Protein AF-W9GFH4-F1 (afdb_monomer)

Sequence (128 aa):
MDSIMLASECEHVRLFAQIFEALDWRLVRTDGLPDDMTGLAHWGQRIVWLDHELRGPYARFVLEHELQHVLRGPVLGTGPSAILAEELECDRLATEAMRAAGYDVDPEWLVYGGRASGGEGWSPPLVL

Organism: NCBI:txid584657

Structure (mmCIF, N/CA/C/O backbone):
data_AF-W9GFH4-F1
#
_entry.id   AF-W9GFH4-F1
#
loop_
_atom_site.group_PDB
_atom_site.id
_atom_site.type_symbol
_atom_site.label_atom_id
_atom_site.label_alt_id
_atom_site.label_comp_id
_atom_site.label_asym_id
_atom_site.label_entity_id
_atom_site.label_seq_id
_atom_site.pdbx_PDB_ins_code
_atom_site.Cartn_x
_atom_site.Cartn_y
_atom_site.Cartn_z
_atom_site.occupancy
_atom_site.B_iso_or_equiv
_atom_site.auth_seq_id
_atom_site.auth_comp_id
_atom_site.auth_asym_id
_atom_site.auth_atom_id
_atom_site.pdbx_PDB_model_num
ATOM 1 N N . MET A 1 1 ? 4.992 0.381 -29.236 1.00 45.75 1 MET A N 1
ATOM 2 C CA . MET A 1 1 ? 5.325 -0.312 -27.973 1.00 45.75 1 MET A CA 1
ATOM 3 C C . MET A 1 1 ? 4.363 0.093 -26.847 1.00 45.75 1 MET A C 1
ATOM 5 O O . MET A 1 1 ? 4.670 -0.155 -25.694 1.00 45.75 1 MET A O 1
ATOM 9 N N . ASP A 1 2 ? 3.161 0.598 -27.168 1.00 48.09 2 ASP A N 1
ATOM 10 C CA . ASP A 1 2 ? 2.267 1.217 -26.171 1.00 48.09 2 ASP A CA 1
ATOM 11 C C . ASP A 1 2 ? 1.155 0.296 -25.637 1.00 48.09 2 ASP A C 1
ATOM 13 O O . ASP A 1 2 ? 0.593 0.560 -24.582 1.00 48.09 2 ASP A O 1
ATOM 17 N N . SER A 1 3 ? 0.850 -0.829 -26.300 1.00 45.00 3 SER A N 1
ATOM 18 C CA . SER A 1 3 ? -0.217 -1.739 -25.835 1.00 45.00 3 SER A CA 1
ATOM 19 C C . SER A 1 3 ? 0.177 -2.661 -24.680 1.00 45.00 3 SER A C 1
ATOM 21 O O . SER A 1 3 ? -0.709 -3.145 -23.984 1.00 45.00 3 SER A O 1
ATOM 23 N N . ILE A 1 4 ? 1.468 -2.933 -24.468 1.00 43.66 4 ILE A N 1
ATOM 24 C CA . ILE A 1 4 ? 1.907 -3.882 -23.428 1.00 43.66 4 ILE A CA 1
ATOM 25 C C . ILE A 1 4 ? 1.958 -3.199 -22.052 1.00 43.66 4 ILE A C 1
ATOM 27 O O . ILE A 1 4 ? 1.532 -3.793 -21.065 1.00 43.66 4 ILE A O 1
ATOM 31 N N . MET A 1 5 ? 2.391 -1.932 -21.988 1.00 46.53 5 MET A N 1
ATOM 32 C CA . MET A 1 5 ? 2.428 -1.173 -20.728 1.00 46.53 5 MET A CA 1
ATOM 33 C C . MET A 1 5 ? 1.018 -0.936 -20.170 1.00 46.53 5 MET A C 1
ATOM 35 O O . MET A 1 5 ? 0.756 -1.319 -19.030 1.00 46.53 5 MET A O 1
ATOM 39 N N . LEU A 1 6 ? 0.086 -0.463 -21.010 1.00 48.72 6 LEU A N 1
ATOM 40 C CA . LEU A 1 6 ? -1.327 -0.267 -20.648 1.00 48.72 6 LEU A CA 1
ATOM 41 C C . LEU A 1 6 ? -2.024 -1.564 -20.197 1.00 48.72 6 LEU A C 1
ATOM 43 O O . LEU A 1 6 ? -2.888 -1.538 -19.319 1.00 48.72 6 LEU A O 1
ATOM 47 N N . ALA A 1 7 ? -1.667 -2.709 -20.789 1.00 54.75 7 ALA A N 1
ATOM 48 C CA . ALA A 1 7 ? -2.224 -3.997 -20.385 1.00 54.75 7 ALA A CA 1
ATOM 49 C C . ALA A 1 7 ? -1.733 -4.404 -18.986 1.00 54.75 7 ALA A C 1
ATOM 51 O O . ALA A 1 7 ? -2.561 -4.707 -18.127 1.00 54.75 7 ALA A O 1
ATOM 52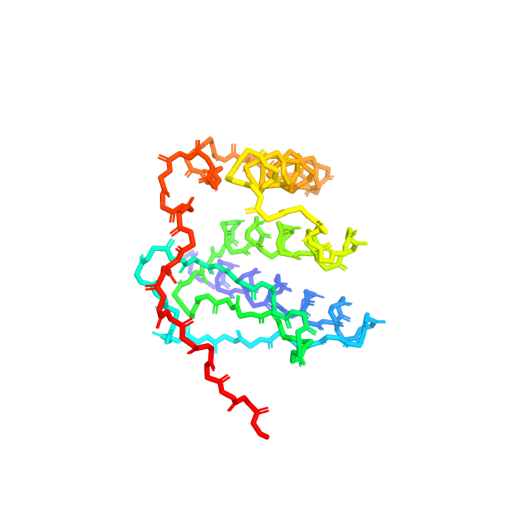 N N . SER A 1 8 ? -0.421 -4.320 -18.725 1.00 56.44 8 SER A N 1
ATOM 53 C CA . SER A 1 8 ? 0.142 -4.673 -17.410 1.00 56.44 8 SER A CA 1
ATOM 54 C C . SER A 1 8 ? -0.338 -3.739 -16.288 1.00 56.44 8 SER A C 1
ATOM 56 O O . SER A 1 8 ? -0.581 -4.172 -15.163 1.00 56.44 8 SER A O 1
ATOM 58 N N . GLU A 1 9 ? -0.575 -2.463 -16.610 1.00 61.22 9 GLU A N 1
ATOM 59 C CA . GLU A 1 9 ? -1.171 -1.472 -15.707 1.00 61.22 9 GLU A CA 1
ATOM 60 C C . GLU A 1 9 ? -2.560 -1.896 -15.225 1.00 61.22 9 GLU A C 1
ATOM 62 O O . GLU A 1 9 ? -2.874 -1.818 -14.035 1.00 61.22 9 GLU A O 1
ATOM 67 N N . CYS A 1 10 ? -3.393 -2.371 -16.152 1.00 70.06 10 CYS A N 1
ATOM 68 C CA . CYS A 1 10 ? -4.729 -2.854 -15.836 1.00 70.06 10 CYS A CA 1
ATOM 69 C C . CYS A 1 10 ? -4.684 -4.185 -15.068 1.00 70.06 10 CYS A C 1
ATOM 71 O O . CYS A 1 10 ? -5.536 -4.434 -14.214 1.00 70.06 10 CYS A O 1
ATOM 73 N N . GLU A 1 11 ? -3.688 -5.030 -15.339 1.00 85.50 11 GLU A N 1
ATOM 74 C CA . GLU A 1 11 ? -3.516 -6.321 -14.670 1.00 85.50 11 GLU A CA 1
ATOM 75 C C . GLU A 1 11 ? -3.171 -6.172 -13.186 1.00 85.50 11 GLU A C 1
ATOM 77 O O . GLU A 1 11 ? -3.795 -6.843 -12.366 1.00 85.50 11 GLU A O 1
ATOM 82 N N . HIS A 1 12 ? -2.261 -5.264 -12.816 1.00 88.12 12 HIS A N 1
ATOM 83 C CA . HIS A 1 12 ? -1.910 -5.037 -11.408 1.00 88.12 12 HIS A CA 1
ATOM 84 C C . HIS A 1 12 ? -3.093 -4.523 -10.595 1.00 88.12 12 HIS A C 1
ATOM 86 O O . HIS A 1 12 ? -3.445 -5.114 -9.578 1.00 88.12 12 HIS A O 1
ATOM 92 N N . VAL A 1 13 ? -3.757 -3.467 -11.069 1.00 89.69 13 VAL A N 1
ATOM 93 C CA . VAL A 1 13 ? -4.924 -2.904 -10.374 1.00 89.69 13 VAL A CA 1
ATOM 94 C C . VAL A 1 13 ? -6.028 -3.954 -10.236 1.00 89.69 13 VAL A C 1
ATOM 96 O O . VAL A 1 13 ? -6.637 -4.066 -9.175 1.00 89.69 13 VAL A O 1
ATOM 99 N N . ARG A 1 14 ? -6.270 -4.764 -11.278 1.00 91.25 14 ARG A N 1
ATOM 100 C CA . ARG A 1 14 ? -7.273 -5.836 -11.230 1.00 91.25 14 ARG A CA 1
ATOM 101 C C . ARG A 1 14 ? -6.904 -6.925 -10.224 1.00 91.25 14 ARG A C 1
ATOM 103 O O . ARG A 1 14 ? -7.773 -7.348 -9.469 1.00 91.25 14 ARG A O 1
ATOM 110 N N . LEU A 1 15 ? -5.648 -7.372 -10.210 1.00 94.06 15 LEU A N 1
ATOM 111 C CA . LEU A 1 15 ? -5.166 -8.372 -9.258 1.00 94.06 15 LEU A CA 1
ATOM 112 C C . LEU A 1 15 ? -5.348 -7.884 -7.817 1.00 94.06 15 LEU A C 1
ATOM 114 O O . LEU A 1 15 ? -5.917 -8.592 -6.992 1.00 94.06 15 LEU A O 1
ATOM 118 N N . PHE A 1 16 ? -4.920 -6.659 -7.519 1.00 95.94 16 PHE A N 1
ATOM 119 C CA . PHE A 1 16 ? -5.040 -6.109 -6.172 1.00 95.94 16 PHE A CA 1
ATOM 120 C C . PHE A 1 16 ? -6.483 -5.835 -5.768 1.00 95.94 16 PHE A C 1
ATOM 122 O O . PHE A 1 16 ? -6.831 -6.089 -4.622 1.00 95.94 16 PHE A O 1
ATOM 129 N N . ALA A 1 17 ? -7.351 -5.413 -6.692 1.00 94.94 17 ALA A N 1
ATOM 130 C CA . ALA A 1 17 ? -8.780 -5.307 -6.408 1.00 94.94 17 ALA A CA 1
ATOM 131 C C . ALA A 1 17 ? -9.363 -6.647 -5.923 1.00 94.94 17 ALA A C 1
ATOM 133 O O . ALA A 1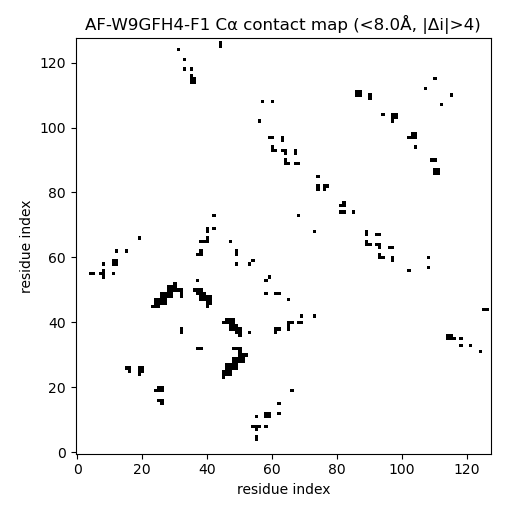 17 ? -10.106 -6.657 -4.949 1.00 94.94 17 ALA A O 1
ATOM 134 N N . GLN A 1 18 ? -8.973 -7.771 -6.540 1.00 96.81 18 GLN A N 1
ATOM 135 C CA . GLN A 1 18 ? -9.401 -9.114 -6.122 1.00 96.81 18 GLN A CA 1
ATOM 136 C C . GLN A 1 18 ? -8.814 -9.524 -4.767 1.00 96.81 18 GLN A C 1
ATOM 138 O O . GLN A 1 18 ? -9.508 -10.131 -3.955 1.00 96.81 18 GLN A O 1
ATOM 143 N N . ILE A 1 19 ? -7.541 -9.200 -4.513 1.00 97.44 19 ILE A N 1
ATOM 144 C CA . ILE A 1 19 ? -6.898 -9.466 -3.219 1.00 97.44 19 ILE A CA 1
ATOM 145 C C . ILE A 1 19 ? -7.609 -8.686 -2.110 1.00 97.44 19 ILE A C 1
ATOM 147 O O . ILE A 1 19 ? -7.977 -9.272 -1.095 1.00 97.44 19 ILE A O 1
ATOM 151 N N . PHE A 1 20 ? -7.846 -7.388 -2.308 1.00 96.69 20 PHE A N 1
ATOM 152 C CA . PHE A 1 20 ? -8.554 -6.562 -1.336 1.00 96.69 20 PHE A CA 1
ATOM 153 C C . PHE A 1 20 ? -9.994 -7.035 -1.139 1.00 96.69 20 PHE A C 1
ATOM 155 O O . PHE A 1 20 ? -10.418 -7.175 0.004 1.00 96.69 20 PHE A O 1
ATOM 162 N N . GLU A 1 21 ? -10.714 -7.384 -2.207 1.00 96.69 21 GLU A N 1
ATOM 163 C CA . GLU A 1 21 ? -12.064 -7.949 -2.107 1.00 96.69 21 GLU A CA 1
ATOM 164 C C . GLU A 1 21 ? -12.080 -9.239 -1.272 1.00 96.69 21 GLU A C 1
ATOM 166 O O . GLU A 1 21 ? -12.926 -9.395 -0.392 1.00 96.69 21 GLU A O 1
ATOM 171 N N . ALA A 1 22 ? -11.100 -10.130 -1.461 1.00 97.50 22 ALA A N 1
ATOM 172 C CA . ALA A 1 22 ? -10.961 -11.347 -0.660 1.00 97.50 22 ALA A CA 1
ATOM 173 C C . ALA A 1 22 ? -10.673 -11.072 0.830 1.00 97.50 22 ALA A C 1
ATOM 175 O O . ALA A 1 22 ? -10.947 -11.922 1.678 1.00 97.50 22 ALA A O 1
ATOM 176 N N . LEU A 1 23 ? -10.145 -9.889 1.154 1.00 96.88 23 LEU A N 1
ATOM 177 C CA . LEU A 1 23 ? -9.933 -9.407 2.519 1.00 96.88 23 LEU A CA 1
ATOM 178 C C . LEU A 1 23 ? -11.126 -8.598 3.058 1.00 96.88 23 LEU A C 1
ATOM 180 O O . LEU A 1 23 ? -11.036 -8.083 4.172 1.00 96.88 23 LEU A O 1
ATOM 184 N N . ASP A 1 24 ? -12.231 -8.488 2.312 1.00 97.12 24 ASP A N 1
ATOM 185 C CA . ASP A 1 24 ? -13.376 -7.612 2.604 1.00 97.12 24 ASP A CA 1
ATOM 186 C C . ASP A 1 24 ? -12.981 -6.119 2.609 1.00 97.12 24 ASP A C 1
ATOM 188 O O . ASP A 1 24 ? -13.366 -5.347 3.482 1.00 97.12 24 ASP A O 1
ATOM 192 N N . TRP A 1 25 ? -12.142 -5.714 1.653 1.00 96.69 25 TRP A N 1
ATOM 193 C CA . TRP A 1 25 ? -11.747 -4.331 1.371 1.00 96.69 25 TRP A CA 1
ATOM 194 C C . TRP A 1 25 ? -12.091 -3.953 -0.07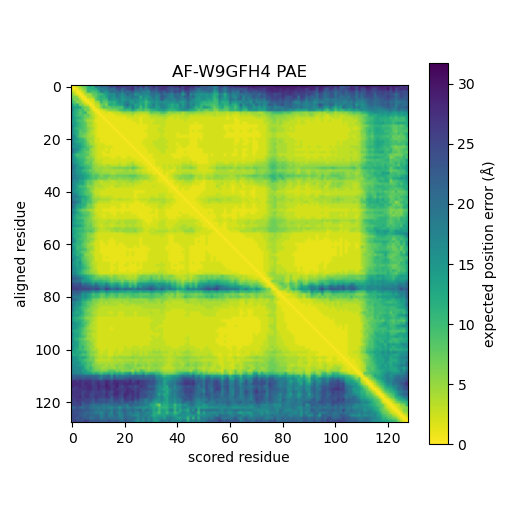1 1.00 96.69 25 TRP A C 1
ATOM 196 O O . TRP A 1 25 ? -12.182 -4.798 -0.958 1.00 96.69 25 TRP A O 1
ATOM 206 N N . ARG A 1 26 ? -12.253 -2.655 -0.329 1.00 94.94 26 ARG A N 1
ATOM 207 C CA . ARG A 1 26 ? -12.484 -2.116 -1.678 1.00 94.94 26 ARG A CA 1
ATOM 208 C C . ARG A 1 26 ? -11.258 -1.351 -2.162 1.00 94.94 26 ARG A C 1
ATOM 210 O O . ARG A 1 26 ? -10.724 -0.545 -1.412 1.00 94.94 26 ARG A O 1
ATOM 217 N N . LEU A 1 27 ? -10.863 -1.536 -3.420 1.00 95.19 27 LEU A N 1
ATOM 218 C CA . LEU A 1 27 ? -9.871 -0.683 -4.082 1.00 95.19 27 LEU A CA 1
ATOM 219 C C . LEU A 1 27 ? -10.582 0.384 -4.919 1.00 95.19 27 LEU A C 1
ATOM 221 O O . LEU A 1 27 ? -11.356 0.054 -5.818 1.00 95.19 27 LEU A O 1
ATOM 225 N N . VAL A 1 28 ? -10.305 1.656 -4.646 1.00 92.69 28 VAL A N 1
ATOM 226 C CA . VAL A 1 28 ? -10.883 2.799 -5.358 1.00 92.69 28 VAL A CA 1
ATOM 227 C C . VAL A 1 28 ? -9.764 3.627 -5.974 1.00 92.69 28 VAL A C 1
ATOM 229 O O . VAL A 1 28 ? -8.853 4.069 -5.283 1.00 92.69 28 VAL A O 1
ATOM 232 N N . ARG A 1 29 ? -9.849 3.881 -7.280 1.00 91.25 29 ARG A N 1
ATOM 233 C CA . ARG A 1 29 ? -8.970 4.851 -7.940 1.00 91.25 29 ARG A CA 1
ATOM 234 C C . ARG A 1 29 ? -9.583 6.239 -7.858 1.00 91.25 29 ARG A C 1
ATOM 236 O O . ARG A 1 29 ? -10.773 6.374 -8.131 1.00 91.25 29 ARG A O 1
ATOM 243 N N . THR A 1 30 ? -8.797 7.242 -7.494 1.00 86.44 30 THR A N 1
ATOM 244 C CA . THR A 1 30 ? -9.307 8.596 -7.242 1.00 86.44 30 THR A CA 1
ATOM 245 C C . THR A 1 30 ? -8.285 9.664 -7.624 1.00 86.44 30 THR A C 1
ATOM 247 O O . THR A 1 30 ? -7.085 9.413 -7.593 1.00 86.44 30 THR A O 1
ATOM 250 N N . ASP A 1 31 ? -8.771 10.844 -7.991 1.00 85.25 31 ASP A N 1
ATOM 251 C CA . ASP A 1 31 ? -8.014 12.089 -8.169 1.00 85.25 31 ASP A CA 1
ATOM 252 C C . ASP A 1 31 ? -8.088 12.996 -6.924 1.00 85.25 31 ASP A C 1
ATOM 254 O O . ASP A 1 31 ? -7.512 14.076 -6.900 1.00 85.25 31 ASP A O 1
ATOM 258 N N . GLY A 1 32 ? -8.810 12.564 -5.884 1.00 81.75 32 GLY A N 1
ATOM 259 C CA . GLY A 1 32 ? -9.056 13.336 -4.664 1.00 81.75 32 GLY A CA 1
ATOM 260 C C . GLY A 1 32 ? -8.115 13.043 -3.492 1.00 81.75 32 GLY A C 1
ATOM 261 O O . GLY A 1 32 ? -8.434 13.443 -2.367 1.00 81.75 32 GLY A O 1
ATOM 262 N N . LEU A 1 33 ? -7.022 12.303 -3.710 1.00 79.94 33 LEU A N 1
ATOM 263 C CA . LEU A 1 33 ? -5.976 12.154 -2.691 1.00 79.94 33 LEU A CA 1
ATOM 264 C C . LEU A 1 33 ? -5.230 13.489 -2.511 1.00 79.94 33 LEU A C 1
ATOM 266 O O . LEU A 1 33 ? -5.140 14.263 -3.463 1.00 79.94 33 LEU A O 1
ATOM 270 N N . PRO A 1 34 ? -4.714 13.787 -1.305 1.00 78.12 34 PRO A N 1
ATOM 271 C CA . PRO A 1 34 ? -3.777 14.889 -1.109 1.00 78.12 34 PRO A CA 1
ATOM 272 C C . PRO A 1 34 ? -2.590 14.810 -2.077 1.00 78.12 34 PRO A C 1
ATOM 274 O O . PRO A 1 34 ? -2.136 13.715 -2.394 1.00 78.12 34 PRO A O 1
ATOM 277 N N . ASP A 1 35 ? -2.045 15.960 -2.489 1.00 75.50 35 ASP A N 1
ATOM 278 C CA . ASP A 1 35 ? -0.924 16.041 -3.445 1.00 75.50 35 ASP A CA 1
ATOM 279 C C . ASP A 1 35 ? 0.327 15.260 -2.997 1.00 75.50 35 ASP A C 1
ATOM 281 O O . ASP A 1 35 ? 1.229 14.974 -3.789 1.00 75.50 35 ASP A O 1
ATOM 285 N N . ASP A 1 36 ? 0.432 14.965 -1.706 1.00 74.00 36 ASP A N 1
ATOM 286 C CA . ASP A 1 36 ? 1.521 14.234 -1.081 1.00 74.00 36 ASP A CA 1
ATOM 287 C C . ASP A 1 36 ? 1.237 12.736 -0.876 1.00 74.00 36 ASP A C 1
ATOM 289 O O . ASP A 1 36 ? 2.117 12.003 -0.432 1.00 74.00 36 ASP A O 1
ATOM 293 N N . MET A 1 37 ? 0.067 12.248 -1.296 1.00 80.50 37 MET A N 1
ATOM 294 C CA . MET A 1 37 ? -0.333 10.848 -1.172 1.00 80.50 37 MET A CA 1
ATOM 295 C C . MET A 1 37 ? -0.558 10.184 -2.526 1.00 80.50 37 MET A C 1
ATOM 297 O O . MET A 1 37 ? -1.261 10.684 -3.398 1.00 80.50 37 MET A O 1
ATOM 301 N N . THR A 1 38 ? -0.007 8.985 -2.664 1.00 87.75 38 THR A N 1
ATOM 302 C CA . THR A 1 38 ? -0.148 8.125 -3.846 1.00 87.75 38 THR A CA 1
ATOM 303 C C . THR A 1 38 ? -1.055 6.918 -3.577 1.00 87.75 38 THR A C 1
ATOM 305 O O . THR A 1 38 ? -1.688 6.393 -4.499 1.00 87.75 38 THR A O 1
ATOM 308 N N . GLY A 1 39 ? -1.181 6.518 -2.310 1.00 87.94 39 GLY A N 1
ATOM 309 C CA . GLY A 1 39 ? -2.074 5.478 -1.811 1.00 87.94 39 GLY A CA 1
ATOM 310 C C . GLY A 1 39 ? -2.547 5.791 -0.391 1.00 87.94 39 GLY A C 1
ATOM 311 O O . GLY A 1 39 ? -1.973 6.650 0.278 1.00 87.94 39 GLY A O 1
ATOM 312 N N . LEU A 1 40 ? -3.649 5.159 0.027 1.00 88.88 40 LEU A N 1
ATOM 313 C CA . LEU A 1 40 ? -4.116 5.215 1.412 1.00 88.88 40 LEU A CA 1
ATOM 314 C C . LEU A 1 40 ? -5.067 4.063 1.763 1.00 88.88 40 LEU A C 1
ATOM 316 O O . LEU A 1 40 ? -6.184 3.994 1.240 1.00 88.88 40 LEU A O 1
ATOM 320 N N . ALA A 1 41 ? -4.696 3.239 2.740 1.00 90.00 41 ALA A N 1
ATOM 321 C CA . ALA A 1 41 ? -5.569 2.270 3.392 1.00 90.00 41 ALA A CA 1
ATOM 322 C C . ALA A 1 41 ? -6.353 2.896 4.560 1.00 90.00 41 ALA A C 1
ATOM 324 O O . ALA A 1 41 ? -5.818 3.231 5.618 1.00 90.00 41 ALA A O 1
ATOM 325 N N . HIS A 1 42 ? -7.674 2.991 4.414 1.00 88.69 42 HIS A N 1
ATOM 326 C CA . HIS A 1 42 ? -8.564 3.564 5.417 1.00 88.69 42 HIS A CA 1
ATOM 327 C C . HIS A 1 42 ? -9.437 2.523 6.118 1.00 88.69 42 HIS A C 1
ATOM 329 O O . HIS A 1 42 ? -10.524 2.143 5.666 1.00 88.69 42 HIS A O 1
ATOM 335 N N . TRP A 1 43 ? -8.987 2.144 7.311 1.00 86.81 43 TRP A N 1
ATOM 336 C CA . TRP A 1 43 ? -9.590 1.128 8.173 1.00 86.81 43 TRP A CA 1
ATOM 337 C C . TRP A 1 43 ? -11.074 1.332 8.479 1.00 86.81 43 TRP A C 1
ATOM 339 O O . TRP A 1 43 ? -11.845 0.376 8.423 1.00 86.81 43 TRP A O 1
ATOM 349 N N . GLY A 1 44 ? -11.505 2.566 8.755 1.00 87.44 44 GLY A N 1
ATOM 350 C CA . GLY A 1 44 ? -12.899 2.842 9.125 1.00 87.44 44 GLY A CA 1
ATOM 351 C C . GLY A 1 44 ? -13.907 2.593 7.998 1.00 87.44 44 GLY A C 1
ATOM 352 O O . GLY A 1 44 ? -15.068 2.310 8.270 1.00 87.44 44 GLY A O 1
ATOM 353 N N . GLN A 1 45 ? -13.465 2.679 6.739 1.00 86.81 45 GLN A N 1
ATOM 354 C CA . GLN A 1 45 ? -14.314 2.466 5.556 1.00 86.81 45 GLN A CA 1
ATOM 355 C C . GLN A 1 45 ? -13.990 1.156 4.825 1.00 86.81 45 GLN A C 1
ATOM 357 O O . GLN A 1 45 ? -14.736 0.771 3.924 1.00 86.81 45 GLN A O 1
ATOM 362 N N . ARG A 1 46 ? -12.889 0.490 5.204 1.00 92.44 46 ARG A N 1
ATOM 363 C CA . ARG A 1 46 ? -12.326 -0.684 4.523 1.00 92.44 46 ARG A CA 1
ATOM 364 C C . ARG A 1 46 ? -12.100 -0.409 3.033 1.00 92.44 46 ARG A C 1
ATOM 366 O O . ARG A 1 46 ? -12.545 -1.154 2.159 1.00 92.44 46 ARG A O 1
ATOM 373 N N . ILE A 1 47 ? -11.450 0.718 2.748 1.00 91.12 47 ILE A N 1
ATOM 374 C CA . ILE A 1 47 ? -11.113 1.163 1.392 1.00 91.12 47 ILE A CA 1
ATOM 375 C C . ILE A 1 47 ? -9.611 1.395 1.303 1.00 91.12 47 ILE A C 1
ATOM 377 O O . ILE A 1 47 ? -9.036 2.000 2.201 1.00 91.12 47 ILE A O 1
ATOM 381 N N . VAL A 1 48 ? -9.007 0.950 0.208 1.00 92.88 48 VAL A N 1
ATOM 382 C CA . VAL A 1 48 ? -7.711 1.428 -0.265 1.00 92.88 48 VAL A CA 1
ATOM 383 C C . VAL A 1 48 ? -7.974 2.408 -1.400 1.00 92.88 48 VAL A C 1
ATOM 385 O O . VAL A 1 48 ? -8.588 2.040 -2.405 1.00 92.88 48 VAL A O 1
ATOM 388 N N . TRP A 1 49 ? -7.547 3.656 -1.241 1.00 91.00 49 TRP A N 1
ATOM 389 C CA . TRP A 1 49 ? -7.496 4.610 -2.342 1.00 91.00 49 TRP A CA 1
ATOM 390 C C . TRP A 1 49 ? -6.142 4.524 -3.033 1.00 91.00 49 TRP A C 1
ATOM 392 O O . TRP A 1 49 ? -5.114 4.389 -2.379 1.00 91.00 49 TRP A O 1
ATOM 402 N N . LEU A 1 50 ? -6.155 4.610 -4.356 1.00 91.50 50 LEU A N 1
ATOM 403 C CA . LEU A 1 50 ? -4.963 4.690 -5.191 1.00 91.50 50 LEU A CA 1
ATOM 404 C C . LEU A 1 50 ? -5.114 5.884 -6.123 1.00 91.50 50 LEU A C 1
ATOM 406 O O . LEU A 1 50 ? -6.166 6.040 -6.753 1.00 91.50 50 LEU A O 1
ATOM 410 N N . ASP A 1 51 ? -4.061 6.676 -6.275 1.00 88.69 51 ASP A N 1
ATOM 411 C CA . ASP A 1 51 ? -4.070 7.767 -7.240 1.00 88.69 51 ASP A CA 1
ATOM 412 C C . ASP A 1 51 ? -4.351 7.236 -8.668 1.00 88.69 51 ASP A C 1
ATOM 414 O O . ASP A 1 51 ? -3.785 6.253 -9.182 1.00 88.69 51 ASP A O 1
ATOM 418 N N . HIS A 1 52 ? -5.334 7.863 -9.309 1.00 86.62 52 HIS A N 1
ATOM 419 C CA . HIS A 1 52 ? -5.775 7.553 -10.657 1.00 86.62 52 HIS A CA 1
ATOM 420 C C . HIS A 1 52 ? -4.717 7.827 -11.736 1.00 86.62 52 HIS A C 1
ATOM 422 O O . HIS A 1 52 ? -4.899 7.340 -12.856 1.00 86.62 52 HIS A O 1
ATOM 428 N N . GLU A 1 53 ? -3.625 8.539 -11.440 1.00 86.75 53 GLU A N 1
ATOM 429 C CA . GLU A 1 53 ? -2.510 8.805 -12.359 1.00 86.75 53 GLU A CA 1
ATOM 430 C C . GLU A 1 53 ? -1.430 7.722 -12.310 1.00 86.75 53 GLU A C 1
ATOM 432 O O . GLU A 1 53 ? -0.782 7.452 -13.321 1.00 86.75 53 GLU A O 1
ATOM 437 N N . LEU A 1 54 ? -1.308 6.984 -11.204 1.00 85.94 54 LEU A N 1
ATOM 438 C CA . LEU A 1 54 ? -0.252 5.981 -11.044 1.00 85.94 54 LEU A CA 1
ATOM 439 C C . LEU A 1 54 ? -0.397 4.813 -12.011 1.00 85.94 54 LEU A C 1
ATOM 441 O O . LEU A 1 54 ? -1.498 4.307 -12.255 1.00 85.94 54 LEU A O 1
ATOM 445 N N . ARG A 1 55 ? 0.732 4.371 -12.561 1.00 84.50 55 ARG A N 1
ATOM 446 C CA . ARG A 1 55 ? 0.827 3.295 -13.55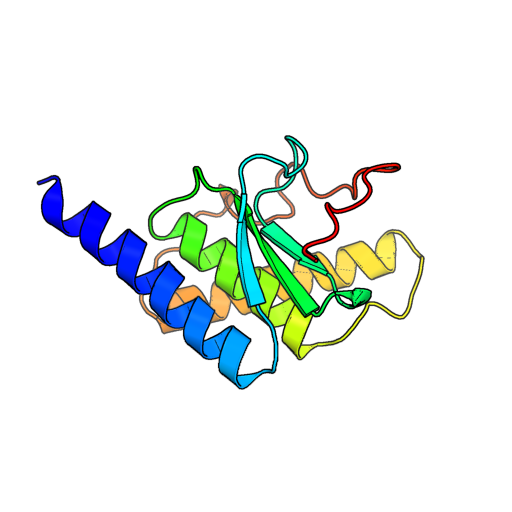0 1.00 84.50 55 ARG A CA 1
ATOM 447 C C . ARG A 1 55 ? 2.020 2.378 -13.272 1.00 84.50 55 ARG A C 1
ATOM 449 O O . ARG A 1 55 ? 2.907 2.689 -12.478 1.00 84.50 55 ARG A O 1
ATOM 456 N N . GLY A 1 56 ? 2.025 1.242 -13.962 1.00 88.19 56 GLY A N 1
ATOM 457 C CA . GLY A 1 56 ? 3.160 0.344 -14.095 1.00 88.19 56 GLY A CA 1
ATOM 458 C C . GLY A 1 56 ? 3.625 -0.273 -12.773 1.00 88.19 56 GLY A C 1
ATOM 459 O O . GLY A 1 56 ? 2.810 -0.531 -11.880 1.00 88.19 56 GLY A O 1
ATOM 460 N N . PRO A 1 57 ? 4.935 -0.541 -12.653 1.00 90.12 57 PRO A N 1
ATOM 461 C CA . PRO A 1 57 ? 5.539 -1.082 -11.439 1.00 90.12 57 PRO A CA 1
ATOM 462 C C . PRO A 1 57 ? 5.365 -0.192 -10.205 1.00 90.12 57 PRO A C 1
ATOM 464 O O . PRO A 1 57 ? 5.203 -0.723 -9.112 1.00 90.12 57 PRO A O 1
ATOM 467 N N . TYR A 1 58 ? 5.328 1.136 -10.366 1.00 89.12 58 TYR A N 1
ATOM 468 C CA . TYR A 1 58 ? 5.159 2.036 -9.225 1.00 89.12 58 TYR A CA 1
ATOM 469 C C . TYR A 1 58 ? 3.754 1.931 -8.617 1.00 89.12 58 TYR A C 1
ATOM 471 O O . TYR A 1 58 ? 3.618 1.778 -7.408 1.00 89.12 58 TYR A O 1
ATOM 479 N N . ALA A 1 59 ? 2.702 1.879 -9.447 1.00 90.00 59 ALA A N 1
ATOM 480 C CA . ALA A 1 59 ? 1.349 1.602 -8.954 1.00 90.00 59 ALA A CA 1
ATOM 481 C C . ALA A 1 59 ? 1.267 0.258 -8.216 1.00 90.00 59 ALA A C 1
ATOM 483 O O . ALA A 1 59 ? 0.591 0.150 -7.197 1.00 90.00 59 ALA A O 1
ATOM 484 N N . AR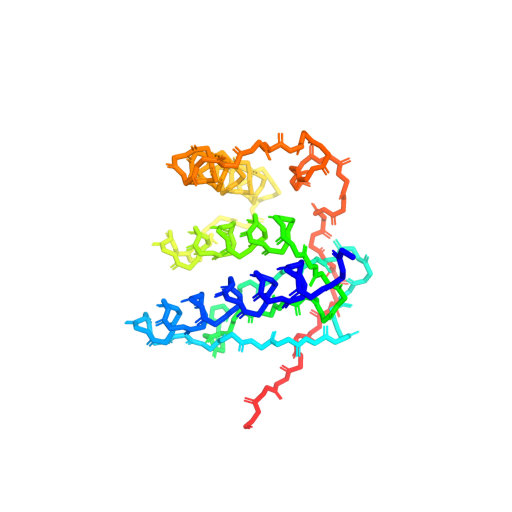G A 1 60 ? 1.969 -0.769 -8.714 1.00 93.12 60 ARG A N 1
ATOM 485 C CA . ARG A 1 60 ? 2.053 -2.064 -8.032 1.00 93.12 60 ARG A CA 1
ATOM 486 C C . ARG A 1 60 ? 2.750 -1.939 -6.678 1.00 93.12 60 ARG A C 1
ATOM 488 O O . ARG A 1 60 ? 2.230 -2.475 -5.713 1.00 93.12 60 ARG A O 1
ATOM 495 N N . PHE A 1 61 ? 3.878 -1.234 -6.606 1.00 92.62 61 PHE A N 1
ATOM 496 C CA . PHE A 1 61 ? 4.595 -1.004 -5.351 1.00 92.62 61 PHE A CA 1
ATOM 497 C C . PHE A 1 61 ? 3.690 -0.347 -4.301 1.00 92.62 61 PHE A C 1
ATOM 499 O O . PHE A 1 61 ? 3.583 -0.862 -3.193 1.00 92.62 61 PHE A O 1
ATOM 506 N N . VAL A 1 62 ? 2.976 0.723 -4.672 1.00 92.25 62 VAL A N 1
ATOM 507 C CA . VAL A 1 62 ? 2.027 1.399 -3.771 1.00 92.25 62 VAL A CA 1
ATOM 508 C C . VAL A 1 62 ? 0.932 0.433 -3.308 1.00 92.25 62 VAL A C 1
ATOM 510 O O . VAL A 1 62 ? 0.625 0.365 -2.127 1.00 92.25 62 VAL A O 1
ATOM 513 N N . LEU A 1 63 ? 0.384 -0.391 -4.202 1.00 94.75 63 LEU A N 1
ATOM 514 C CA . LEU A 1 63 ? -0.625 -1.389 -3.831 1.00 94.75 63 LEU A CA 1
ATOM 515 C C . LEU A 1 63 ? -0.086 -2.491 -2.900 1.00 94.75 63 LEU A C 1
ATOM 517 O O . LEU A 1 63 ? -0.801 -2.915 -1.993 1.00 94.75 63 LEU A O 1
ATOM 521 N N . GLU A 1 64 ? 1.155 -2.947 -3.100 1.00 96.00 64 GLU A N 1
ATOM 522 C CA . GLU A 1 64 ? 1.835 -3.882 -2.191 1.00 96.00 64 GLU A CA 1
ATOM 523 C C . GLU A 1 64 ? 2.038 -3.243 -0.810 1.00 96.00 64 GLU A C 1
ATOM 525 O O . GLU A 1 64 ? 1.814 -3.910 0.199 1.00 96.00 64 GLU A O 1
ATOM 530 N N . HIS A 1 65 ? 2.412 -1.959 -0.763 1.00 94.75 65 HIS A N 1
ATOM 531 C CA . HIS A 1 65 ? 2.576 -1.177 0.465 1.00 94.75 65 HIS A CA 1
ATOM 532 C C . HIS A 1 65 ? 1.247 -1.060 1.227 1.00 94.75 65 HIS A C 1
ATOM 534 O O . HIS A 1 65 ? 1.163 -1.472 2.385 1.00 94.75 65 HIS A O 1
ATOM 540 N N . GLU A 1 66 ? 0.171 -0.619 0.569 1.00 94.38 66 GLU A N 1
ATOM 541 C CA . GLU A 1 66 ? -1.152 -0.516 1.202 1.00 94.38 66 GLU A CA 1
ATOM 542 C C . GLU A 1 66 ? -1.697 -1.877 1.652 1.00 94.38 66 GLU A C 1
ATOM 544 O O . GLU A 1 66 ? -2.382 -1.984 2.672 1.00 94.38 66 GLU A O 1
ATOM 549 N N . LEU A 1 67 ? -1.366 -2.953 0.930 1.00 96.50 67 LEU A N 1
ATOM 550 C CA . LEU A 1 67 ? -1.687 -4.306 1.367 1.00 96.50 67 LEU A CA 1
ATOM 551 C C . LEU A 1 67 ? -1.013 -4.647 2.703 1.00 96.50 67 LEU A C 1
ATOM 553 O O . LEU A 1 67 ? -1.650 -5.284 3.543 1.00 96.50 67 LEU A O 1
ATOM 557 N N . GLN A 1 68 ? 0.221 -4.198 2.949 1.00 94.62 68 GLN A N 1
ATOM 558 C CA . GLN A 1 68 ? 0.869 -4.410 4.248 1.00 94.62 68 GLN A CA 1
ATOM 559 C C . GLN A 1 68 ? 0.139 -3.676 5.365 1.00 94.62 68 GLN A C 1
ATOM 561 O O . GLN A 1 68 ? -0.118 -4.286 6.405 1.00 94.62 68 GLN A O 1
ATOM 566 N N . HIS A 1 69 ? -0.290 -2.434 5.133 1.00 92.62 69 HIS A N 1
ATOM 567 C CA . HIS A 1 69 ? -1.129 -1.725 6.095 1.00 92.62 69 HIS A CA 1
ATOM 568 C C . HIS A 1 69 ? -2.410 -2.494 6.405 1.00 92.62 69 HIS A C 1
ATOM 570 O O . HIS A 1 69 ? -2.729 -2.680 7.576 1.00 92.62 69 HIS A O 1
ATOM 576 N N . VAL A 1 70 ? -3.111 -3.001 5.384 1.00 94.44 70 VAL A N 1
ATOM 577 C CA . VAL A 1 70 ? -4.336 -3.800 5.556 1.00 94.44 70 VAL A CA 1
ATOM 578 C C . VAL A 1 70 ? -4.085 -5.080 6.361 1.00 94.44 70 VAL A C 1
ATOM 580 O O . VAL A 1 70 ? -4.889 -5.435 7.223 1.00 94.44 70 VAL A O 1
ATOM 583 N N . LEU A 1 71 ? -2.986 -5.790 6.100 1.00 94.81 71 LEU A N 1
ATOM 584 C CA . LEU A 1 71 ? -2.690 -7.066 6.758 1.00 94.81 71 LEU A CA 1
ATOM 585 C C . LEU A 1 71 ? -2.217 -6.900 8.207 1.00 94.81 71 LEU A C 1
ATOM 587 O O . LEU A 1 71 ? -2.483 -7.767 9.041 1.00 94.81 71 LEU A O 1
ATOM 591 N N . ARG A 1 72 ? -1.507 -5.811 8.512 1.00 90.19 72 ARG A N 1
ATOM 592 C CA . ARG A 1 72 ? -0.867 -5.601 9.819 1.00 90.19 72 ARG A CA 1
ATOM 593 C C . ARG A 1 72 ? -1.790 -4.997 10.868 1.00 90.19 72 ARG A C 1
ATOM 595 O O . ARG A 1 72 ? -1.564 -5.206 12.060 1.00 90.19 72 ARG A O 1
ATOM 602 N N . GLY A 1 73 ? -2.860 -4.330 10.449 1.00 86.44 73 GLY A N 1
ATOM 603 C CA . GLY A 1 73 ? -3.787 -3.692 11.378 1.00 86.44 73 GLY A CA 1
ATOM 604 C C . GLY A 1 73 ? -3.604 -2.177 11.464 1.00 86.44 73 GLY A C 1
ATOM 605 O O . GLY A 1 73 ? -2.623 -1.628 10.968 1.00 86.44 73 GLY A O 1
ATOM 606 N N . PRO A 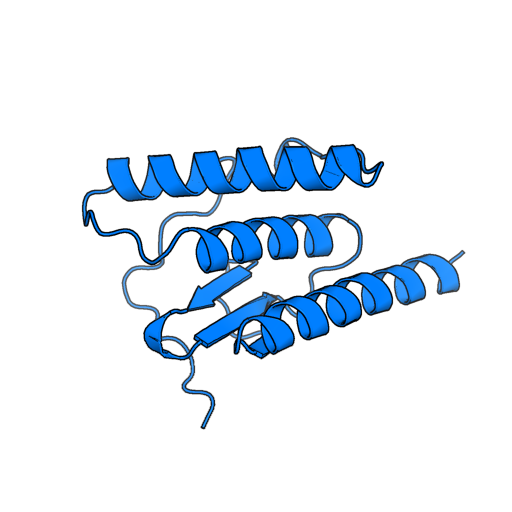1 74 ? -4.540 -1.473 12.122 1.00 80.94 74 PRO A N 1
ATOM 607 C CA . PRO A 1 74 ? -4.358 -0.063 12.427 1.00 80.94 74 PRO A CA 1
ATOM 608 C C . PRO A 1 74 ? -3.194 0.120 13.410 1.00 80.94 74 PRO A C 1
ATOM 610 O O . PRO A 1 74 ? -3.060 -0.633 14.379 1.00 80.94 74 PRO A O 1
ATOM 613 N N . VAL A 1 75 ? -2.388 1.163 13.210 1.00 75.00 75 VAL A N 1
ATOM 614 C CA . VAL A 1 75 ? -1.301 1.516 14.132 1.00 75.00 75 VAL A CA 1
ATOM 615 C C . VAL A 1 75 ? -1.895 1.935 15.478 1.00 75.00 75 VAL A C 1
ATOM 617 O O . VAL A 1 75 ? -2.527 2.981 15.602 1.00 75.00 75 VAL A O 1
ATOM 620 N N . LEU A 1 76 ? -1.685 1.122 16.517 1.00 66.25 76 LEU A N 1
ATOM 621 C CA . LEU A 1 76 ? -2.222 1.365 17.866 1.00 66.25 76 LEU A CA 1
ATOM 622 C C . LEU A 1 76 ? -1.388 2.367 18.697 1.00 66.25 76 LEU A C 1
ATOM 624 O O . LEU A 1 76 ? -1.634 2.538 19.890 1.00 66.25 76 LEU A O 1
ATOM 628 N N . GLY A 1 77 ? -0.408 3.041 18.085 1.00 60.81 77 GLY A N 1
ATOM 629 C CA . GLY A 1 77 ? 0.446 4.052 18.713 1.00 60.81 77 GLY A CA 1
ATOM 630 C C . GLY A 1 77 ? 0.369 5.396 17.990 1.00 60.81 77 GLY A C 1
ATOM 631 O O . GLY A 1 77 ? 0.729 5.500 16.827 1.00 60.81 77 GLY A O 1
ATOM 632 N N . THR A 1 78 ? -0.050 6.452 18.687 1.00 58.62 78 THR A N 1
ATOM 633 C CA . THR A 1 78 ? -0.287 7.790 18.102 1.00 58.62 78 THR A CA 1
ATOM 634 C C . THR A 1 78 ? 0.965 8.676 18.044 1.00 58.62 78 THR A C 1
ATOM 636 O O . THR A 1 78 ? 0.863 9.897 17.951 1.00 58.62 78 THR A O 1
ATOM 639 N N . GLY A 1 79 ? 2.156 8.092 18.186 1.00 70.94 79 GLY A N 1
ATOM 640 C CA . GLY A 1 79 ? 3.417 8.830 18.161 1.00 70.94 79 GLY A CA 1
ATOM 641 C C . GLY A 1 79 ? 3.990 8.902 16.742 1.00 70.94 79 GLY A C 1
ATOM 642 O O . GLY A 1 79 ? 3.988 7.873 16.065 1.00 70.94 79 GLY A O 1
ATOM 643 N N . PRO A 1 80 ? 4.575 10.036 16.309 1.00 72.12 80 PRO A N 1
ATOM 644 C CA . PRO A 1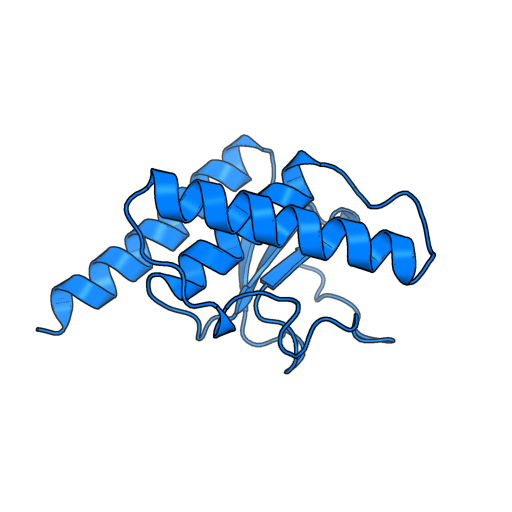 80 ? 5.219 10.151 14.996 1.00 72.12 80 PRO A CA 1
ATOM 645 C C . PRO A 1 80 ? 6.247 9.045 14.720 1.00 72.12 80 PRO A C 1
ATOM 647 O O . PRO A 1 80 ? 6.343 8.543 13.608 1.00 72.12 80 PRO A O 1
ATOM 650 N N . SER A 1 81 ? 6.978 8.603 15.748 1.00 75.31 81 SER A N 1
ATOM 651 C CA . SER A 1 81 ? 7.949 7.509 15.628 1.00 75.31 81 SER A CA 1
ATOM 652 C C . SER A 1 81 ? 7.310 6.135 15.408 1.00 75.31 81 SER A C 1
ATOM 654 O O . SER A 1 81 ? 7.927 5.286 14.777 1.00 75.31 81 SER A O 1
ATOM 656 N N . ALA A 1 82 ? 6.105 5.899 15.935 1.00 76.62 82 ALA A N 1
ATOM 657 C CA . ALA A 1 82 ? 5.394 4.635 15.749 1.00 76.62 82 ALA A CA 1
ATOM 658 C C . ALA A 1 82 ? 4.785 4.551 14.346 1.00 76.62 82 ALA A C 1
ATOM 660 O O . ALA A 1 82 ? 4.885 3.508 13.712 1.00 76.62 82 ALA A O 1
ATOM 661 N N . ILE A 1 83 ? 4.232 5.667 13.855 1.00 77.94 83 ILE A N 1
ATOM 662 C CA . ILE A 1 83 ? 3.777 5.802 12.465 1.00 77.94 83 ILE A CA 1
ATOM 663 C C . ILE A 1 83 ? 4.960 5.553 11.530 1.00 77.94 83 ILE A C 1
ATOM 665 O O . ILE A 1 83 ? 4.911 4.644 10.717 1.00 77.94 83 ILE A O 1
ATOM 669 N N . LEU A 1 84 ? 6.074 6.259 11.737 1.00 80.19 84 LEU A N 1
ATOM 670 C CA . LEU A 1 84 ? 7.276 6.088 10.926 1.00 80.19 84 LEU A CA 1
ATOM 671 C C . LEU A 1 84 ? 7.788 4.638 10.888 1.00 80.19 84 LEU A C 1
ATOM 673 O O . LEU A 1 84 ? 8.163 4.134 9.834 1.00 80.19 84 LEU A O 1
ATOM 677 N N . ALA A 1 85 ? 7.840 3.966 12.037 1.00 82.31 85 ALA A N 1
ATOM 678 C CA . ALA A 1 85 ? 8.295 2.581 12.086 1.00 82.31 85 ALA A CA 1
ATOM 679 C C . ALA A 1 85 ? 7.386 1.642 11.275 1.00 82.31 85 ALA A C 1
ATOM 681 O O . ALA A 1 85 ? 7.887 0.692 10.678 1.00 82.31 85 ALA A O 1
ATOM 682 N N . GLU A 1 86 ? 6.079 1.911 11.243 1.00 86.00 86 GLU A N 1
ATOM 683 C CA . GLU A 1 86 ? 5.133 1.147 10.433 1.00 86.00 86 GLU A CA 1
ATOM 684 C C . GLU A 1 86 ? 5.304 1.431 8.936 1.00 86.00 86 GLU A C 1
ATOM 686 O O . GLU A 1 86 ? 5.377 0.482 8.160 1.00 86.00 86 GLU A O 1
ATOM 691 N N . GLU A 1 87 ? 5.434 2.700 8.539 1.00 86.12 87 GLU A N 1
ATOM 692 C CA . GLU A 1 87 ? 5.670 3.101 7.141 1.00 86.12 87 GLU A CA 1
ATOM 693 C C . GLU A 1 87 ? 6.930 2.426 6.574 1.00 86.12 87 GLU A C 1
ATOM 695 O O . GLU A 1 87 ? 6.898 1.800 5.514 1.00 86.12 87 GLU A O 1
ATOM 700 N N . LEU A 1 88 ? 8.039 2.467 7.326 1.00 86.19 88 LEU A N 1
ATOM 701 C CA . LEU A 1 88 ? 9.303 1.835 6.931 1.00 86.19 88 LEU A CA 1
ATOM 702 C C . LEU A 1 88 ? 9.186 0.313 6.799 1.00 86.19 88 LEU A C 1
ATOM 704 O O . LEU A 1 88 ? 9.837 -0.299 5.950 1.00 86.19 88 LEU A O 1
ATOM 708 N N . GLU A 1 89 ? 8.384 -0.312 7.655 1.00 91.00 89 GLU A N 1
ATOM 709 C CA . GLU A 1 89 ? 8.156 -1.750 7.602 1.00 91.00 89 GLU A CA 1
ATOM 710 C C . GLU A 1 89 ? 7.256 -2.136 6.418 1.00 91.00 89 GLU A C 1
ATOM 712 O O . GLU A 1 89 ? 7.529 -3.140 5.754 1.00 91.00 89 GLU A O 1
ATOM 717 N N . CYS A 1 90 ? 6.241 -1.328 6.100 1.00 91.62 90 CYS A N 1
ATOM 718 C CA . CYS A 1 90 ? 5.411 -1.507 4.908 1.00 91.62 90 CYS A CA 1
ATOM 719 C C . CYS A 1 90 ? 6.239 -1.337 3.627 1.00 91.62 90 CYS A C 1
ATOM 721 O O . CYS A 1 90 ? 6.169 -2.197 2.748 1.00 91.62 90 CYS A O 1
ATOM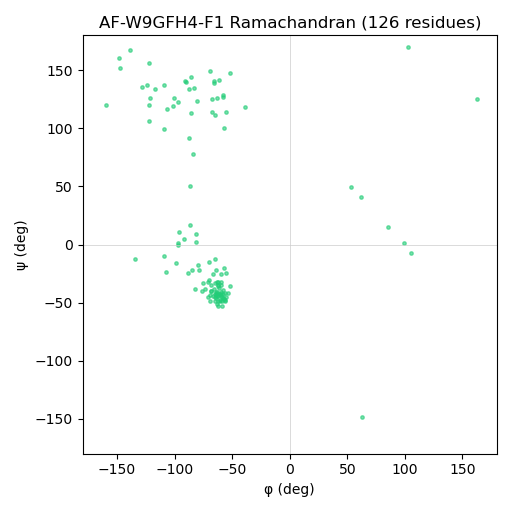 723 N N . ASP A 1 91 ? 7.121 -0.334 3.565 1.00 91.12 91 ASP A N 1
ATOM 724 C CA . ASP A 1 91 ? 8.087 -0.148 2.473 1.00 91.12 91 ASP A CA 1
ATOM 725 C C . ASP A 1 91 ? 9.015 -1.354 2.295 1.00 91.12 91 ASP A C 1
ATOM 727 O O . ASP A 1 91 ? 9.235 -1.831 1.173 1.00 91.12 91 ASP A O 1
ATOM 731 N N . ARG A 1 92 ? 9.565 -1.878 3.399 1.00 93.31 92 ARG A N 1
ATOM 732 C CA . ARG A 1 92 ? 10.457 -3.045 3.371 1.00 93.31 92 ARG A CA 1
ATOM 733 C C . ARG A 1 92 ? 9.740 -4.269 2.805 1.00 93.31 92 ARG A C 1
ATOM 735 O O . ARG A 1 92 ? 10.271 -4.935 1.916 1.00 93.31 92 ARG A O 1
ATOM 742 N N . LEU A 1 93 ? 8.542 -4.556 3.303 1.00 95.25 93 LEU A N 1
ATOM 743 C CA . LEU A 1 93 ? 7.745 -5.711 2.892 1.00 95.25 93 LEU A CA 1
ATOM 744 C C . LEU A 1 93 ? 7.235 -5.580 1.448 1.00 95.25 93 LEU A C 1
ATOM 746 O O . LEU A 1 93 ? 7.309 -6.547 0.690 1.00 95.25 93 LEU A O 1
ATOM 750 N N . ALA A 1 94 ? 6.804 -4.388 1.027 1.00 93.38 94 ALA A N 1
ATOM 751 C CA . ALA A 1 94 ? 6.436 -4.114 -0.362 1.00 93.38 94 ALA A CA 1
ATOM 752 C C . ALA A 1 94 ? 7.630 -4.306 -1.307 1.00 93.38 94 ALA A C 1
ATOM 754 O O . ALA A 1 94 ? 7.510 -4.944 -2.354 1.00 93.38 94 ALA A O 1
ATOM 755 N N . THR A 1 95 ? 8.815 -3.834 -0.907 1.00 93.31 95 THR A N 1
ATOM 756 C CA . THR A 1 95 ? 10.063 -4.047 -1.653 1.00 93.31 95 THR A CA 1
ATOM 757 C C . THR A 1 95 ? 10.377 -5.536 -1.808 1.00 93.31 95 THR A C 1
ATOM 759 O O . THR A 1 95 ? 10.750 -5.988 -2.894 1.00 93.31 95 THR A O 1
ATOM 762 N N . GLU A 1 96 ? 10.228 -6.319 -0.738 1.00 95.75 96 GLU A N 1
ATOM 763 C CA . GLU A 1 96 ? 10.434 -7.770 -0.763 1.00 95.75 96 GLU A CA 1
ATOM 764 C C . GLU A 1 96 ? 9.438 -8.477 -1.688 1.00 95.75 96 GLU A C 1
ATOM 766 O O . GLU A 1 96 ? 9.856 -9.303 -2.503 1.00 95.75 96 GLU A O 1
ATOM 771 N N . ALA A 1 97 ? 8.155 -8.113 -1.628 1.00 95.19 97 ALA A N 1
ATOM 772 C CA . ALA A 1 97 ? 7.115 -8.659 -2.498 1.00 95.19 97 ALA A CA 1
ATOM 773 C C . ALA A 1 97 ? 7.372 -8.335 -3.980 1.00 95.19 97 ALA A C 1
ATOM 775 O O . ALA A 1 97 ? 7.317 -9.223 -4.835 1.00 95.19 97 ALA A O 1
ATOM 776 N N . MET A 1 98 ? 7.746 -7.089 -4.284 1.00 93.62 98 MET A N 1
ATOM 777 C CA . MET A 1 98 ? 8.099 -6.655 -5.637 1.00 93.62 98 MET A CA 1
ATOM 778 C C . MET A 1 98 ? 9.290 -7.439 -6.193 1.00 93.62 98 MET A C 1
ATOM 780 O O . MET A 1 98 ? 9.214 -7.978 -7.300 1.00 93.62 98 MET A O 1
ATOM 784 N N . ARG A 1 99 ? 10.364 -7.584 -5.407 1.00 93.50 99 ARG A N 1
ATOM 785 C CA . ARG A 1 99 ? 11.546 -8.369 -5.802 1.00 93.50 99 ARG A CA 1
ATOM 786 C C . ARG A 1 99 ? 11.217 -9.847 -5.990 1.00 93.50 99 ARG A C 1
ATOM 788 O O . ARG A 1 99 ? 11.678 -10.450 -6.956 1.00 93.50 99 ARG A O 1
ATOM 795 N N . ALA A 1 100 ? 10.393 -10.430 -5.117 1.00 94.50 100 ALA A N 1
ATOM 796 C CA . ALA A 1 100 ? 9.930 -11.812 -5.254 1.00 94.50 100 ALA A CA 1
ATOM 797 C C . ALA A 1 100 ? 9.095 -12.027 -6.529 1.00 94.50 100 ALA A C 1
ATOM 799 O O . ALA A 1 100 ? 9.165 -13.093 -7.139 1.00 94.50 100 ALA A O 1
ATOM 800 N N . ALA A 1 101 ? 8.356 -11.005 -6.967 1.00 90.56 101 ALA A N 1
ATOM 801 C CA . ALA A 1 101 ? 7.619 -10.992 -8.229 1.00 90.56 101 ALA A CA 1
ATOM 802 C C . ALA A 1 101 ? 8.489 -10.644 -9.459 1.00 90.56 101 ALA A C 1
ATOM 804 O O . ALA A 1 101 ? 7.968 -10.586 -10.572 1.00 90.56 101 ALA A O 1
ATOM 805 N N . GLY A 1 102 ? 9.800 -10.442 -9.282 1.00 93.81 102 GLY A N 1
ATOM 806 C CA . GLY A 1 102 ? 10.755 -10.190 -10.364 1.00 93.81 102 GLY A CA 1
ATOM 807 C C . GLY A 1 102 ? 10.865 -8.730 -10.809 1.00 93.81 102 GLY A C 1
ATOM 808 O O . GLY A 1 102 ? 11.420 -8.472 -11.877 1.00 93.81 102 GLY A O 1
ATOM 809 N N . TYR A 1 103 ? 10.353 -7.781 -10.022 1.00 90.81 103 TYR A N 1
ATOM 810 C CA . TYR A 1 103 ? 10.511 -6.351 -10.287 1.00 90.81 103 TYR A CA 1
ATOM 811 C C . TYR A 1 103 ? 11.822 -5.815 -9.713 1.00 90.81 103 TYR A C 1
ATOM 813 O O . TYR A 1 103 ? 12.244 -6.203 -8.621 1.00 90.81 103 TYR A O 1
ATOM 821 N N . ASP A 1 104 ? 12.420 -4.869 -10.434 1.00 90.88 104 ASP A N 1
ATOM 822 C CA . ASP A 1 104 ? 13.411 -3.964 -9.862 1.00 90.88 104 ASP A CA 1
ATOM 823 C C . ASP A 1 104 ? 12.681 -2.806 -9.171 1.00 90.88 104 ASP A C 1
ATOM 825 O O . ASP A 1 104 ? 11.704 -2.277 -9.708 1.00 90.88 104 ASP A O 1
ATOM 829 N N . VAL A 1 105 ? 13.111 -2.465 -7.958 1.00 86.81 105 VAL A N 1
ATOM 830 C CA . VAL A 1 105 ? 12.455 -1.450 -7.123 1.00 86.81 105 VAL A CA 1
ATOM 831 C C . VAL A 1 105 ? 13.328 -0.214 -7.122 1.00 86.81 105 VAL A C 1
ATOM 833 O O . VAL A 1 105 ? 14.455 -0.259 -6.624 1.00 86.81 105 VAL A O 1
ATOM 836 N N . ASP A 1 106 ? 12.789 0.878 -7.655 1.00 84.44 106 ASP A N 1
ATOM 837 C CA . ASP A 1 106 ? 13.451 2.172 -7.606 1.00 84.44 106 ASP A CA 1
ATOM 838 C C . ASP A 1 106 ? 13.496 2.671 -6.150 1.00 84.44 106 ASP A C 1
ATOM 840 O O . ASP A 1 106 ? 12.448 2.749 -5.501 1.00 84.44 106 ASP A O 1
ATOM 844 N N . PRO A 1 107 ? 14.676 3.010 -5.603 1.00 78.75 107 PRO A N 1
ATOM 845 C CA . PRO A 1 107 ? 14.778 3.615 -4.280 1.00 78.75 107 PRO A CA 1
ATOM 846 C C . PRO A 1 107 ? 13.950 4.898 -4.109 1.00 78.75 107 PRO A C 1
ATOM 848 O O . PRO A 1 107 ? 13.580 5.212 -2.981 1.00 78.75 107 PRO A O 1
ATOM 851 N N . GLU A 1 108 ? 13.639 5.625 -5.190 1.00 80.06 108 GLU A N 1
ATOM 852 C CA . GLU A 1 108 ? 12.780 6.818 -5.152 1.00 80.06 108 GLU A CA 1
ATOM 853 C C . GLU A 1 108 ? 11.302 6.494 -4.878 1.00 80.06 108 GLU A C 1
ATOM 855 O O . GLU A 1 108 ? 10.537 7.388 -4.525 1.00 80.06 108 GLU A O 1
ATOM 860 N N . TRP A 1 109 ? 10.879 5.230 -5.011 1.00 79.12 109 TRP A N 1
ATOM 861 C CA . TRP A 1 109 ? 9.505 4.810 -4.703 1.00 79.12 109 TRP A CA 1
ATOM 862 C C . TRP A 1 109 ? 9.252 4.613 -3.214 1.00 79.12 109 TRP A C 1
ATOM 864 O O . TRP A 1 109 ? 8.092 4.552 -2.810 1.00 79.12 109 TRP A O 1
ATOM 874 N N . LEU A 1 110 ? 10.315 4.486 -2.416 1.00 72.38 110 LEU A N 1
ATOM 875 C CA . LEU A 1 110 ? 10.203 4.295 -0.978 1.00 72.38 110 LEU A CA 1
ATOM 876 C C . LEU A 1 110 ? 9.548 5.531 -0.364 1.00 72.38 110 LEU A C 1
ATOM 878 O O . LEU A 1 110 ? 10.002 6.664 -0.550 1.00 72.38 110 LEU A O 1
ATOM 882 N N . VAL A 1 111 ? 8.474 5.295 0.382 1.00 62.97 111 VAL A N 1
ATOM 883 C CA . VAL A 1 111 ? 7.632 6.324 0.989 1.00 62.97 111 VAL A CA 1
ATOM 884 C C . VAL A 1 111 ? 8.453 7.201 1.950 1.00 62.97 111 VAL A C 1
ATOM 886 O O . VAL A 1 111 ? 8.205 8.406 2.073 1.00 62.97 111 VAL A O 1
ATOM 889 N N . TYR A 1 112 ? 9.554 6.672 2.502 1.00 55.09 112 TYR A N 1
ATOM 890 C CA . TYR A 1 112 ? 10.570 7.457 3.214 1.00 55.09 11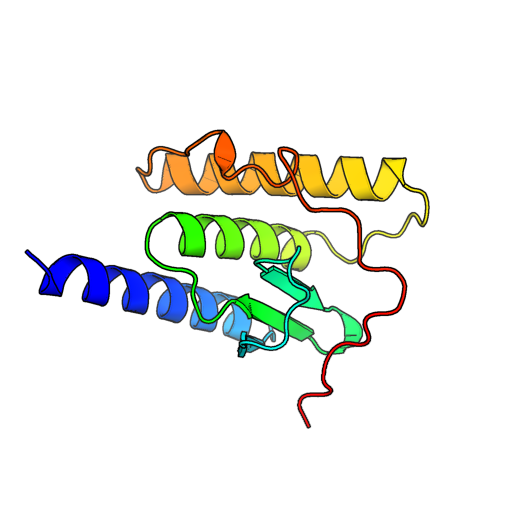2 TYR A CA 1
ATOM 891 C C . TYR A 1 112 ? 11.674 8.067 2.320 1.00 55.09 112 TYR A C 1
ATOM 893 O O . TYR A 1 112 ? 12.870 7.956 2.596 1.00 55.09 112 TYR A O 1
ATOM 901 N N . GLY A 1 113 ? 11.260 8.749 1.249 1.00 36.75 113 GLY A N 1
ATOM 902 C CA . GLY A 1 113 ? 12.095 9.606 0.389 1.00 36.75 113 GLY A CA 1
ATOM 903 C C . GLY A 1 113 ? 11.458 10.960 0.048 1.00 36.75 113 GLY A C 1
ATOM 904 O O . GLY A 1 113 ? 12.142 11.888 -0.383 1.00 36.75 113 GLY A O 1
ATOM 905 N N . GLY A 1 114 ? 10.164 11.120 0.318 1.00 34.72 114 GLY A N 1
ATOM 906 C CA . GLY A 1 114 ? 9.454 12.382 0.187 1.00 34.72 114 GLY A CA 1
ATOM 907 C C . GLY A 1 114 ? 7.957 12.136 0.151 1.00 34.72 114 GLY A C 1
ATOM 908 O O . GLY A 1 114 ? 7.498 11.424 -0.731 1.00 34.72 114 GLY A O 1
ATOM 909 N N . ARG A 1 115 ? 7.227 12.801 1.058 1.00 43.56 115 ARG A N 1
ATOM 910 C CA . ARG A 1 115 ? 5.767 13.035 1.051 1.00 43.56 115 ARG A CA 1
ATOM 911 C C . ARG A 1 115 ? 4.868 12.243 2.015 1.00 43.56 115 ARG A C 1
ATOM 913 O O . ARG A 1 115 ? 3.740 12.667 2.206 1.00 43.56 115 ARG A O 1
ATOM 920 N N . ALA A 1 116 ? 5.346 11.248 2.764 1.00 40.47 116 ALA A N 1
ATOM 921 C CA . ALA A 1 116 ? 4.551 10.707 3.880 1.00 40.47 116 ALA A CA 1
ATOM 922 C C . ALA A 1 116 ? 4.710 11.522 5.171 1.00 40.47 116 ALA A C 1
ATOM 924 O O . ALA A 1 116 ? 5.414 11.147 6.109 1.00 40.47 116 ALA A O 1
ATOM 925 N N . SER A 1 117 ? 4.025 12.657 5.240 1.00 41.16 117 SER A N 1
ATOM 926 C CA . SER A 1 117 ? 3.593 13.218 6.517 1.00 41.16 117 SER A CA 1
ATOM 927 C C . SER A 1 117 ? 2.087 13.337 6.434 1.00 41.16 117 SER A C 1
ATOM 929 O O . SER A 1 117 ? 1.604 14.190 5.702 1.00 41.16 117 SER A O 1
ATOM 931 N N . GLY A 1 118 ? 1.368 12.454 7.135 1.00 44.06 118 GLY A N 1
ATOM 932 C CA . GLY A 1 118 ? -0.092 12.418 7.141 1.00 44.06 118 GLY A CA 1
ATOM 933 C C . GLY A 1 118 ? -0.684 13.823 7.133 1.00 44.06 118 GLY A C 1
ATOM 934 O O . GLY A 1 118 ? -0.414 14.609 8.040 1.00 44.06 118 GLY A O 1
ATOM 935 N N . GLY A 1 119 ? -1.437 14.135 6.078 1.00 41.66 119 GLY A N 1
ATOM 936 C CA . GLY A 1 119 ? -2.070 15.430 5.902 1.00 41.66 119 GLY A CA 1
ATOM 937 C C . GLY A 1 119 ? -2.966 15.739 7.095 1.00 41.66 119 GLY A C 1
ATOM 938 O O . GLY A 1 119 ? -4.086 15.233 7.196 1.00 41.66 119 GLY A O 1
ATOM 939 N N . GLU A 1 120 ? -2.474 16.563 8.019 1.00 41.97 120 GLU A N 1
ATOM 940 C CA . GLU A 1 120 ? -3.291 17.119 9.087 1.00 41.97 120 GLU A CA 1
ATOM 941 C C . GLU A 1 120 ? -4.489 17.836 8.443 1.00 41.97 120 GLU A C 1
ATOM 943 O O . GLU A 1 120 ? -4.337 18.829 7.735 1.00 41.97 120 GLU A O 1
ATOM 948 N N . GLY A 1 121 ? -5.699 17.315 8.666 1.00 39.28 121 GLY A N 1
ATOM 949 C CA . GLY A 1 121 ? -6.944 17.957 8.238 1.00 39.28 121 GLY A CA 1
ATOM 950 C C . GLY A 1 121 ? -7.576 17.446 6.941 1.00 39.28 121 GLY A C 1
ATOM 951 O O . GLY A 1 121 ? -8.649 17.939 6.588 1.00 39.28 121 GLY A O 1
ATOM 952 N N . TRP A 1 122 ? -7.009 16.444 6.259 1.00 45.94 122 TRP A N 1
ATOM 953 C CA . TRP A 1 122 ? -7.729 15.786 5.163 1.00 45.94 122 TRP A CA 1
ATOM 954 C C . TRP A 1 122 ? -8.718 14.752 5.713 1.00 45.94 122 TRP A C 1
ATOM 956 O O . TRP A 1 122 ? -8.359 13.852 6.471 1.00 45.94 122 TRP A O 1
ATOM 966 N N . SER A 1 123 ? -9.992 14.902 5.348 1.00 42.78 123 SER A N 1
ATOM 967 C CA . SER A 1 123 ? -11.025 13.903 5.618 1.00 42.78 123 SER A CA 1
ATOM 968 C C . SER A 1 123 ? -11.258 13.092 4.351 1.00 42.78 123 SER A C 1
ATOM 970 O O . SER A 1 123 ? -11.557 13.692 3.315 1.00 42.78 123 SER A O 1
ATOM 972 N N . PRO A 1 124 ? -11.168 11.758 4.413 1.00 44.59 124 PRO A N 1
ATOM 973 C CA . PRO A 1 124 ? -11.399 10.950 3.238 1.00 44.59 124 PRO A CA 1
ATOM 974 C C . PRO A 1 124 ? -12.819 11.126 2.706 1.00 44.59 124 PRO A C 1
ATOM 976 O O . PRO A 1 124 ? -13.761 11.192 3.507 1.00 44.59 124 PRO A O 1
ATOM 979 N N . PRO A 1 125 ? -13.009 11.154 1.375 1.00 48.47 125 PRO A N 1
ATOM 980 C CA . PRO A 1 125 ? -14.343 11.152 0.804 1.00 48.47 125 PRO A CA 1
ATOM 981 C C . PRO A 1 125 ? -15.086 9.902 1.286 1.00 48.47 125 PRO A C 1
ATOM 983 O O . PRO A 1 125 ? -14.594 8.779 1.176 1.00 48.47 125 PRO A O 1
ATOM 986 N N . LEU A 1 126 ? -16.275 10.097 1.855 1.00 42.16 126 LEU A N 1
ATOM 987 C CA . LEU A 1 126 ? -17.166 8.994 2.197 1.00 42.16 126 LEU A CA 1
ATOM 988 C C . LEU A 1 126 ? -17.647 8.349 0.895 1.00 42.16 126 LEU A C 1
ATOM 990 O O . LEU A 1 126 ? -18.376 8.977 0.128 1.00 42.16 126 LEU A O 1
ATOM 994 N N . VAL A 1 127 ? -17.256 7.099 0.654 1.00 40.44 127 VAL A N 1
ATOM 995 C CA . VAL A 1 127 ? -17.832 6.299 -0.434 1.00 40.44 127 VAL A CA 1
ATOM 996 C C . VAL A 1 127 ? -19.084 5.601 0.106 1.00 40.44 127 VAL A C 1
ATOM 998 O O . VAL A 1 127 ? -18.982 4.522 0.704 1.00 40.44 127 VAL A O 1
ATOM 1001 N N . LEU A 1 128 ? -20.232 6.275 -0.054 1.00 33.09 128 LEU A N 1
ATOM 1002 C CA . LEU A 1 128 ? -21.582 5.778 0.258 1.00 33.09 128 LEU A CA 1
ATOM 1003 C C . LEU A 1 128 ? -22.020 4.660 -0.695 1.00 33.09 128 LEU A C 1
ATOM 1005 O O . LEU A 1 128 ? -21.732 4.772 -1.908 1.00 33.09 128 LEU A O 1
#

Secondary structure (DSSP, 8-state):
-HHHHHHHHHHHHHHHHHHHHHTT-EEEEES-S-TT-SEEEETTTTEEEEETT--HHHHHHHHHHHHHHHHH------SHHHHHHHHHHHHHHHHHHHHHTT----GGGSSTTTT-S--TTPPPP---

Solvent-accessible surface area (backbone atoms only — not comparable to full-atom values): 7623 Å² total; per-residue (Å²): 133,68,70,61,56,60,49,54,33,52,48,47,57,51,52,50,36,51,55,32,44,77,70,71,27,44,67,43,75,37,87,82,58,58,98,55,47,62,57,47,64,37,77,94,76,37,33,33,42,33,40,64,83,60,52,50,72,61,39,43,42,47,51,42,24,39,47,41,47,65,73,73,48,81,81,92,48,98,45,72,69,50,48,50,54,49,53,56,49,22,42,52,51,17,51,50,52,39,46,74,72,70,45,86,78,61,76,81,70,37,57,93,70,71,49,80,64,82,65,85,85,73,75,79,82,82,85,127

pLDDT: mean 78.87, std 18.99, range [33.09, 97.5]

Nearest PDB structures (foldseek):
  6cyj-assembly1_B  TM=6.219E-01  e=1.095E-02  Mycobacterium tuberculosis H37Rv
  6cyy-assembly1_A  TM=6.047E-01  e=8.029E-03  Mycobacterium tuberculosis H37Rv
  6d2s-assembly1_A  TM=6.097E-01  e=8.543E-03  Mycobacterium tuberculosis H37Rv
  6cz6-assembly1_D  TM=5.299E-01  e=8.029E-03  Mycobacterium tuberculosis H37Rv
  6cz6-assembly1_C  TM=5.027E-01  e=7.547E-03  Mycobacterium tuberculosis H37Rv

Foldseek 3Di:
DPPVQVVVFVVLQVVLQVVLVVLVAGEAEDCPDPPLDQWDQDPVQRYIYGHNPDGDLLSNLRSQLSVQDSVVDDQPDPDPVSVVVSLQVSNVRSCVVCVVVVHDDDPCSRSVPGRPDPPDPDDDPDPD

Mean predicted aligned error: 7.85 Å

Radius of gyration: 14.27 Å; Cα contacts (8 Å, |Δi|>4): 142; chains: 1; bounding box: 36×30×47 Å